Protein AF-A0A2W7KIA2-F1 (afdb_monomer)

Solvent-accessible surface area (backbone atoms only — not comparable to full-atom values): 6946 Å² total; per-residue (Å²): 80,73,93,78,50,28,46,27,36,39,36,43,29,32,34,42,94,62,16,37,29,38,62,20,43,33,36,37,55,43,76,46,91,62,94,64,62,63,52,83,86,78,91,74,74,75,96,55,83,54,82,92,37,47,80,50,73,53,72,44,70,18,71,60,44,76,70,47,51,71,66,60,47,48,65,60,52,69,79,48,98,67,86,85,79,90,75,81,83,62,49,65,55,50,48,74,44,77,77,48,35,36,52,58,96,66,31,30,34,43,30,26,35,38,37,64,84,120

Radius of gyration: 15.53 Å; Cα contacts (8 Å, |Δi|>4): 211; chains: 1; bounding box: 34×35×42 Å

Sequence (118 aa):
MLKAGYLDTVTYGFKRNDEWIEPTLRYTAQELMSSGTDDDPGKVRANKDVTNASFYSFMTFSTKYHQASEAERSAALGELPFNRTTASEPGVSGYLEHDHNYSAGGRSLSRSTVRSFT

Secondary structure (DSSP, 8-state):
-TTTT-EEEEEEEEEETTEEEEEEEEEEEEE--SS---PPS-----S---TT-EEEEEEEEPHHHHHS-HHHHHHHHTTSSSPPPP-PPPEESSEEEEEEEEEETTEEEEEEEEE---

Mean predicted aligned error: 3.49 Å

Foldseek 3Di:
DVVLQFFAKKKKAWDAPLAGAPFMKMKGKDFQPDPDDADDDDPRDPDDDRVRIDIDMDTDTDPSLVPDDPVSNCVVCVPDPDDDDDDDRGHHQADWAFDDWRDDDRMIITMTGRDHPD

Structure (mmCIF, N/CA/C/O backbone):
data_AF-A0A2W7KIA2-F1
#
_entry.id   AF-A0A2W7KIA2-F1
#
loop_
_atom_site.group_PDB
_atom_site.id
_atom_site.type_symbol
_atom_site.label_atom_id
_atom_site.label_alt_id
_atom_site.label_comp_id
_atom_site.label_asym_id
_atom_site.label_entity_id
_atom_site.label_seq_id
_atom_site.pdbx_PDB_ins_code
_atom_site.Cartn_x
_atom_site.Cartn_y
_atom_site.Cartn_z
_atom_site.occupancy
_atom_site.B_iso_or_equiv
_atom_site.auth_seq_id
_atom_site.auth_comp_id
_atom_site.auth_asym_id
_atom_site.auth_atom_id
_atom_site.pdbx_PDB_model_num
ATOM 1 N N . MET A 1 1 ? -11.715 -2.680 6.396 1.00 92.75 1 MET A N 1
ATOM 2 C CA . MET A 1 1 ? -10.441 -1.943 6.598 1.00 92.75 1 MET A CA 1
ATOM 3 C C . MET A 1 1 ? -10.613 -0.427 6.658 1.00 92.75 1 MET A C 1
ATOM 5 O O . MET A 1 1 ? -10.523 0.105 7.757 1.00 92.75 1 MET A O 1
ATOM 9 N N . LEU A 1 2 ? -10.913 0.266 5.548 1.00 93.69 2 LEU A N 1
ATOM 10 C CA . LEU A 1 2 ? -11.072 1.736 5.531 1.00 93.69 2 LEU A CA 1
ATOM 11 C C . LEU A 1 2 ? -12.174 2.240 6.477 1.00 93.69 2 LEU A C 1
ATOM 13 O O . LEU A 1 2 ? -11.904 3.089 7.316 1.00 93.69 2 LEU A O 1
ATOM 17 N N . LYS A 1 3 ? -13.376 1.643 6.422 1.00 91.50 3 LYS A N 1
ATOM 18 C CA . LYS A 1 3 ? -14.509 1.973 7.313 1.00 91.50 3 LYS A CA 1
ATOM 19 C C . LYS A 1 3 ? -14.148 1.903 8.803 1.00 91.50 3 LYS A C 1
ATOM 21 O O . LYS A 1 3 ? -14.560 2.751 9.581 1.00 91.50 3 LYS A O 1
ATOM 26 N N . ALA A 1 4 ? -13.373 0.892 9.198 1.00 93.50 4 ALA A N 1
ATOM 27 C CA . ALA A 1 4 ? -12.941 0.717 10.584 1.00 93.50 4 ALA A CA 1
ATOM 28 C C . ALA A 1 4 ? -11.770 1.648 10.964 1.00 93.50 4 ALA A C 1
ATOM 30 O O . ALA A 1 4 ? -11.498 1.848 12.147 1.00 93.50 4 ALA A O 1
ATOM 31 N N . GLY A 1 5 ? -11.085 2.245 9.981 1.00 94.38 5 GLY A N 1
ATOM 32 C CA . GLY A 1 5 ? -9.846 2.998 10.183 1.00 94.38 5 GLY A CA 1
ATOM 33 C C . GLY A 1 5 ? -8.655 2.105 10.541 1.00 94.38 5 GLY A C 1
ATOM 34 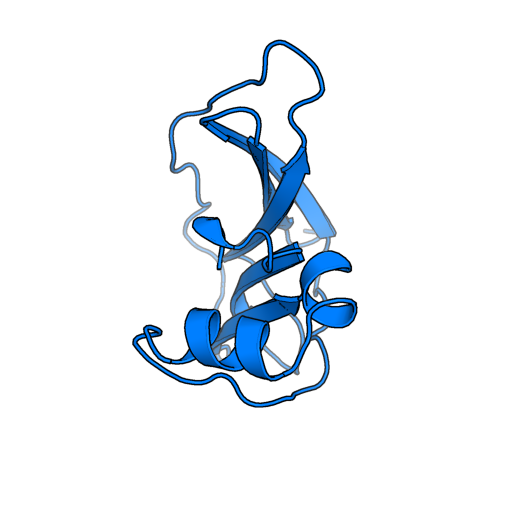O O . GLY A 1 5 ? -7.741 2.555 11.220 1.00 94.38 5 GLY A O 1
ATOM 35 N N . TYR A 1 6 ? -8.684 0.829 10.142 1.00 96.38 6 TYR A N 1
ATOM 36 C CA . TYR A 1 6 ? -7.660 -0.171 10.487 1.00 96.38 6 TYR A CA 1
ATOM 37 C C . TYR A 1 6 ? -6.557 -0.320 9.436 1.00 96.38 6 TYR A C 1
ATOM 39 O O . TYR A 1 6 ? -5.596 -1.047 9.664 1.00 96.38 6 TYR A O 1
ATOM 47 N N . LEU A 1 7 ? -6.702 0.335 8.284 1.00 97.25 7 LEU A N 1
ATOM 48 C CA . LEU A 1 7 ? -5.660 0.389 7.265 1.00 97.25 7 LEU A CA 1
ATOM 49 C C . LEU A 1 7 ? -4.647 1.474 7.631 1.00 97.25 7 LEU A C 1
ATOM 51 O O . LEU A 1 7 ? -5.060 2.604 7.880 1.00 97.25 7 LEU A O 1
ATOM 55 N N . ASP A 1 8 ? -3.364 1.130 7.612 1.00 97.75 8 ASP A N 1
ATOM 56 C CA . ASP A 1 8 ? -2.266 2.097 7.583 1.00 97.75 8 ASP A CA 1
ATOM 57 C C . ASP A 1 8 ? -1.710 2.192 6.164 1.00 97.75 8 ASP A C 1
ATOM 59 O O . ASP A 1 8 ? -2.016 3.139 5.442 1.00 97.75 8 ASP A O 1
ATOM 63 N N . THR A 1 9 ? -1.032 1.141 5.703 1.00 98.38 9 THR A N 1
ATOM 64 C CA . THR A 1 9 ? -0.598 1.029 4.311 1.00 98.38 9 THR A CA 1
ATOM 65 C C . THR A 1 9 ? -1.112 -0.244 3.662 1.00 98.38 9 THR A C 1
ATOM 67 O O . THR A 1 9 ? -1.310 -1.273 4.311 1.00 98.38 9 THR A O 1
ATOM 70 N N . VAL A 1 10 ? -1.314 -0.202 2.349 1.00 98.56 10 VAL A N 1
ATOM 71 C CA . VAL A 1 10 ? -1.431 -1.409 1.533 1.00 98.56 10 VAL A CA 1
ATOM 72 C C . VAL A 1 10 ? -0.670 -1.238 0.231 1.00 98.56 10 VAL A C 1
ATOM 74 O O . VAL A 1 10 ? -0.777 -0.218 -0.444 1.00 98.56 10 VAL A O 1
ATOM 77 N N . THR A 1 11 ? 0.116 -2.247 -0.112 1.00 98.81 11 THR A N 1
ATOM 78 C CA . THR A 1 11 ? 0.914 -2.306 -1.331 1.00 98.81 11 THR A CA 1
ATOM 79 C C . THR A 1 11 ? 0.396 -3.432 -2.216 1.00 98.81 11 THR A C 1
ATOM 81 O O . THR A 1 1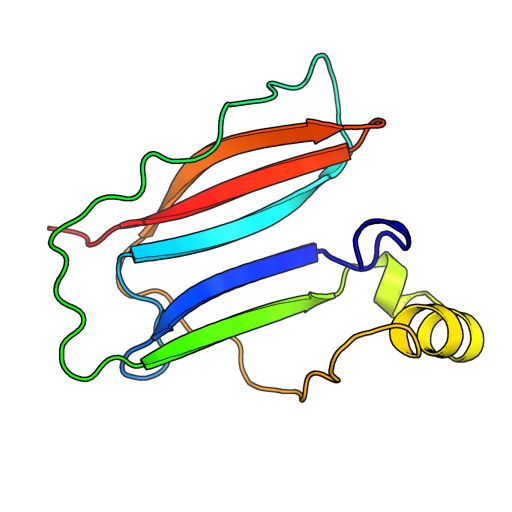1 ? 0.126 -4.526 -1.718 1.00 98.81 11 THR A O 1
ATOM 84 N N . TYR A 1 12 ? 0.263 -3.165 -3.513 1.00 98.69 12 TYR A N 1
ATOM 85 C CA . TYR A 1 12 ? -0.114 -4.128 -4.545 1.00 98.69 12 TYR A CA 1
ATOM 86 C C . TYR A 1 12 ? 0.854 -4.006 -5.714 1.00 98.69 12 TYR A C 1
ATOM 88 O O . TYR A 1 12 ? 1.061 -2.904 -6.228 1.00 98.69 12 TYR A O 1
ATOM 96 N N . GLY A 1 13 ? 1.422 -5.117 -6.164 1.00 98.50 13 GLY A N 1
ATOM 97 C CA . GLY A 1 13 ? 2.335 -5.076 -7.298 1.00 98.50 13 GLY A CA 1
ATOM 98 C C . GLY A 1 13 ? 3.194 -6.313 -7.439 1.00 98.50 13 GLY A C 1
ATOM 99 O O . GLY A 1 13 ? 2.911 -7.360 -6.855 1.00 98.50 13 GLY A O 1
ATOM 100 N N . PHE A 1 14 ? 4.239 -6.182 -8.244 1.00 98.50 14 PHE A N 1
ATOM 101 C CA . PHE A 1 14 ? 5.174 -7.260 -8.526 1.00 98.50 14 PHE A CA 1
ATOM 102 C C . PHE A 1 14 ? 6.304 -7.279 -7.501 1.00 98.50 14 PHE A C 1
ATOM 104 O O . PHE A 1 14 ? 6.915 -6.252 -7.204 1.00 98.50 14 PHE A O 1
ATOM 111 N N . LYS A 1 15 ? 6.587 -8.472 -6.979 1.00 98.25 15 LYS A N 1
ATOM 112 C CA . LYS A 1 15 ? 7.672 -8.736 -6.037 1.00 98.25 15 LYS A CA 1
ATOM 113 C C . LYS A 1 15 ? 8.671 -9.703 -6.660 1.00 98.25 15 LYS A C 1
ATOM 115 O O . LYS A 1 15 ? 8.270 -10.748 -7.181 1.00 98.25 15 LYS A O 1
ATOM 120 N N . ARG A 1 16 ? 9.957 -9.382 -6.558 1.00 97.81 16 ARG A N 1
ATOM 121 C CA . ARG A 1 16 ? 11.089 -10.232 -6.951 1.00 97.81 16 ARG A CA 1
ATOM 122 C C . ARG A 1 16 ? 12.097 -10.200 -5.802 1.00 97.81 16 ARG A C 1
ATOM 124 O O . ARG A 1 16 ? 12.399 -9.123 -5.315 1.00 97.81 16 ARG A O 1
ATOM 131 N N . ASN A 1 17 ? 12.587 -11.357 -5.353 1.00 96.56 17 ASN A N 1
ATOM 132 C CA . ASN A 1 17 ? 13.573 -11.456 -4.260 1.00 96.56 17 ASN A CA 1
ATOM 133 C C . ASN A 1 17 ? 13.169 -10.711 -2.969 1.00 96.56 17 ASN A C 1
ATOM 135 O O . ASN A 1 17 ? 13.985 -10.029 -2.366 1.00 96.56 17 ASN A O 1
ATOM 139 N N . ASP A 1 18 ? 11.895 -10.814 -2.576 1.00 97.31 18 ASP A N 1
ATOM 140 C CA . ASP A 1 18 ? 11.324 -10.082 -1.433 1.00 97.31 18 ASP A CA 1
ATOM 141 C C . ASP A 1 18 ? 11.432 -8.549 -1.504 1.00 97.31 18 ASP A C 1
ATOM 143 O O . ASP A 1 18 ? 11.280 -7.861 -0.498 1.00 97.31 18 ASP A O 1
ATOM 147 N N . GLU A 1 19 ? 11.570 -8.001 -2.711 1.00 98.31 19 GLU A N 1
ATOM 148 C CA . GLU A 1 19 ? 11.517 -6.569 -2.978 1.00 98.31 19 GLU A CA 1
ATOM 149 C C . GLU A 1 19 ? 10.409 -6.240 -3.978 1.00 98.31 19 GLU A C 1
ATOM 151 O O . GLU A 1 19 ? 10.197 -6.939 -4.974 1.00 98.31 19 GLU A O 1
ATOM 156 N N . TRP A 1 20 ? 9.696 -5.149 -3.724 1.00 98.69 20 TRP A N 1
ATOM 157 C CA . TRP A 1 20 ? 8.771 -4.561 -4.680 1.00 98.69 20 TRP A CA 1
ATOM 158 C C . TRP A 1 20 ? 9.529 -3.958 -5.862 1.00 98.69 20 TRP A C 1
ATOM 160 O O . TRP A 1 20 ? 10.482 -3.203 -5.667 1.00 98.69 20 TRP A O 1
ATOM 170 N N . ILE A 1 21 ? 9.061 -4.238 -7.077 1.00 98.31 21 ILE A N 1
ATOM 171 C CA . ILE A 1 21 ? 9.584 -3.673 -8.329 1.00 98.31 21 ILE A CA 1
ATOM 172 C C . ILE A 1 21 ? 8.494 -2.875 -9.057 1.00 98.31 21 ILE A C 1
ATOM 174 O O . ILE A 1 21 ? 7.303 -3.017 -8.773 1.00 98.31 21 ILE A O 1
ATOM 178 N N . GLU A 1 22 ? 8.875 -2.025 -10.011 1.00 97.94 22 GLU A N 1
ATOM 179 C CA . GLU A 1 22 ? 7.902 -1.324 -10.855 1.00 97.94 22 GLU A CA 1
ATOM 180 C C . GLU A 1 22 ? 7.208 -2.317 -11.819 1.00 97.94 22 GLU A C 1
ATOM 182 O O . GLU A 1 22 ? 7.900 -3.103 -12.466 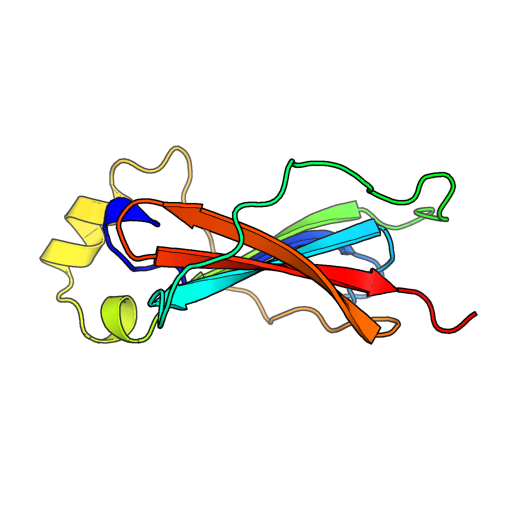1.00 97.94 22 GLU A O 1
ATOM 187 N N . PRO A 1 23 ? 5.867 -2.288 -11.969 1.00 97.00 23 PRO A N 1
ATOM 188 C CA . PRO A 1 23 ? 4.915 -1.396 -11.315 1.00 97.00 23 PRO A CA 1
ATOM 189 C C . PRO A 1 23 ? 4.389 -1.974 -9.991 1.00 97.00 23 PRO A C 1
ATOM 191 O O . PRO A 1 23 ? 3.761 -3.033 -9.955 1.00 97.00 23 PRO A O 1
ATOM 194 N N . THR A 1 24 ? 4.578 -1.222 -8.907 1.00 98.69 24 THR A N 1
ATOM 195 C CA . THR A 1 24 ? 3.979 -1.502 -7.596 1.00 98.69 24 THR A CA 1
ATOM 196 C C . THR A 1 24 ? 3.403 -0.218 -7.024 1.00 98.69 24 THR A C 1
ATOM 198 O O . THR A 1 24 ? 4.072 0.813 -7.036 1.00 98.69 24 THR A O 1
ATOM 201 N N . LEU A 1 25 ? 2.171 -0.282 -6.526 1.00 98.75 25 LEU A N 1
ATOM 202 C CA . LEU A 1 25 ? 1.440 0.846 -5.957 1.00 98.75 25 LEU A CA 1
ATOM 203 C C . LEU A 1 25 ? 1.295 0.648 -4.452 1.00 98.75 25 LEU A C 1
ATOM 205 O O . LEU A 1 25 ? 0.819 -0.396 -4.003 1.00 98.75 25 LEU A O 1
ATOM 209 N N . ARG A 1 26 ? 1.669 1.661 -3.680 1.00 98.75 26 ARG A N 1
ATOM 210 C CA . ARG A 1 26 ? 1.489 1.740 -2.233 1.00 98.75 26 ARG A CA 1
ATOM 211 C C . ARG A 1 26 ? 0.479 2.832 -1.920 1.00 98.75 26 ARG A C 1
ATOM 213 O O . ARG A 1 26 ? 0.610 3.946 -2.409 1.00 98.75 26 ARG A O 1
ATOM 220 N N . TYR A 1 27 ? -0.504 2.507 -1.096 1.00 98.44 27 TYR A N 1
ATOM 221 C CA . TYR A 1 27 ? -1.531 3.425 -0.622 1.00 98.44 27 TYR A CA 1
ATOM 222 C C . TYR A 1 27 ? -1.375 3.592 0.883 1.00 98.44 27 TYR A C 1
ATOM 224 O O . TYR A 1 27 ? -1.414 2.596 1.605 1.00 98.44 27 TYR A O 1
ATOM 232 N N . THR A 1 28 ? -1.232 4.829 1.344 1.00 98.19 28 THR A N 1
ATOM 233 C CA . THR A 1 28 ? -1.088 5.185 2.760 1.00 98.19 28 THR A CA 1
ATOM 234 C C . THR A 1 28 ? -2.311 5.973 3.211 1.00 98.19 28 THR A C 1
ATOM 236 O O . THR A 1 28 ? -2.621 7.019 2.640 1.00 98.19 28 THR A O 1
ATOM 239 N N . ALA A 1 29 ? -3.015 5.471 4.224 1.00 96.88 29 ALA A N 1
ATOM 240 C CA . ALA A 1 29 ? -4.192 6.109 4.800 1.00 96.88 29 ALA A CA 1
ATOM 241 C C . ALA A 1 29 ? -3.807 7.274 5.713 1.00 96.88 29 ALA A C 1
ATOM 243 O O . ALA A 1 29 ? -2.928 7.153 6.561 1.00 96.88 29 ALA A O 1
ATOM 244 N N . GLN A 1 30 ? -4.494 8.403 5.552 1.00 91.12 30 GLN A N 1
ATOM 245 C CA . GLN A 1 30 ? -4.239 9.634 6.296 1.00 91.12 30 GLN A CA 1
ATOM 246 C C . GLN A 1 30 ? -5.561 10.323 6.670 1.00 91.12 30 GLN A C 1
ATOM 248 O O . GLN A 1 30 ? -6.606 10.085 6.054 1.00 91.12 30 GLN A O 1
ATOM 253 N N . GLU A 1 31 ? -5.525 11.154 7.713 1.00 84.06 31 GLU A N 1
ATOM 254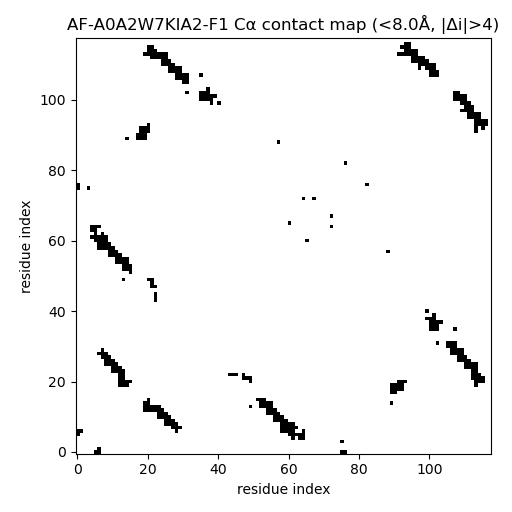 C CA . GLU A 1 31 ? -6.597 12.120 7.977 1.00 84.06 31 GLU A CA 1
ATOM 255 C C . GLU A 1 31 ? -6.474 13.287 6.997 1.00 84.06 31 GLU A C 1
ATOM 257 O O . GLU A 1 31 ? -5.367 13.710 6.651 1.00 84.06 31 GLU A O 1
ATOM 262 N N . LEU A 1 32 ? -7.608 13.825 6.554 1.00 82.38 32 LEU A N 1
ATOM 263 C CA . LEU A 1 32 ? -7.610 14.942 5.626 1.00 82.38 32 LEU A CA 1
ATOM 264 C C . LEU A 1 32 ? -7.423 16.268 6.375 1.00 82.38 32 LEU A C 1
ATOM 266 O O . LEU A 1 32 ? -8.330 16.739 7.054 1.00 82.38 32 LEU A O 1
ATOM 270 N N . MET A 1 33 ? -6.249 16.887 6.230 1.00 66.38 33 MET A N 1
ATOM 271 C CA . MET A 1 33 ? -5.874 18.084 7.002 1.00 66.38 33 MET A CA 1
ATOM 272 C C . MET A 1 33 ? -6.170 19.432 6.302 1.00 66.38 33 MET A C 1
ATOM 274 O O . MET A 1 33 ? -5.705 20.464 6.777 1.00 66.38 33 MET A O 1
ATOM 278 N N . SER A 1 34 ? -6.910 19.463 5.182 1.00 66.81 34 SER A N 1
ATOM 279 C CA . SER A 1 34 ? -7.383 20.686 4.482 1.00 66.81 34 SER A CA 1
ATOM 280 C C . SER A 1 34 ? -8.292 20.318 3.286 1.00 66.81 34 SER A C 1
ATOM 282 O O . SER A 1 34 ? -8.827 19.211 3.256 1.00 66.81 34 SER A O 1
ATOM 284 N N . SER A 1 35 ? -8.479 21.203 2.292 1.00 65.69 35 SER A N 1
ATOM 285 C CA . SER A 1 35 ? -9.049 20.836 0.985 1.00 65.69 35 SER A CA 1
ATOM 286 C C . SER A 1 35 ? -8.152 19.794 0.310 1.00 65.69 35 SER A C 1
ATOM 288 O O . SER A 1 35 ? -7.154 20.133 -0.325 1.00 65.69 35 SER A O 1
ATOM 290 N N . GLY A 1 36 ? -8.474 18.519 0.510 1.00 68.62 36 GLY A N 1
ATOM 291 C CA . GLY A 1 36 ? -7.749 17.413 -0.093 1.00 68.62 36 GLY A CA 1
ATOM 292 C C . GLY A 1 36 ? -7.891 17.396 -1.598 1.00 68.62 36 GLY A C 1
ATOM 293 O O . GLY A 1 36 ? -8.992 17.572 -2.115 1.00 68.62 36 GLY A O 1
ATOM 294 N N . THR A 1 37 ? -6.788 17.138 -2.291 1.00 85.81 37 THR A N 1
ATOM 295 C CA . THR A 1 37 ? -6.844 16.736 -3.693 1.00 85.81 37 THR A CA 1
ATOM 296 C C . THR A 1 37 ? -7.531 15.376 -3.779 1.00 85.81 37 THR A C 1
ATOM 298 O O . THR A 1 37 ? -7.171 14.457 -3.040 1.00 85.81 37 THR A O 1
ATOM 301 N N . ASP A 1 38 ? -8.525 15.257 -4.651 1.00 92.88 38 ASP A N 1
ATOM 302 C CA . ASP A 1 38 ? -9.124 13.982 -5.035 1.00 92.88 38 ASP A CA 1
ATOM 303 C C . ASP A 1 38 ? -8.815 13.746 -6.513 1.00 92.88 38 ASP A C 1
ATOM 305 O O . ASP A 1 38 ? -9.489 14.273 -7.396 1.00 92.88 38 ASP A O 1
ATOM 309 N N . ASP A 1 39 ? -7.705 13.060 -6.771 1.00 95.88 39 ASP A N 1
ATOM 310 C CA . ASP A 1 39 ? -7.204 12.815 -8.118 1.00 95.88 39 ASP A CA 1
ATOM 311 C C . ASP A 1 39 ? -7.956 11.671 -8.811 1.00 95.88 39 ASP A C 1
ATOM 313 O O . ASP A 1 39 ? -8.304 10.660 -8.197 1.00 95.88 39 ASP A O 1
ATOM 317 N N . ASP A 1 40 ? -8.082 11.756 -10.137 1.00 97.38 40 ASP A N 1
ATOM 318 C CA . ASP A 1 40 ? -8.556 10.633 -10.948 1.00 97.3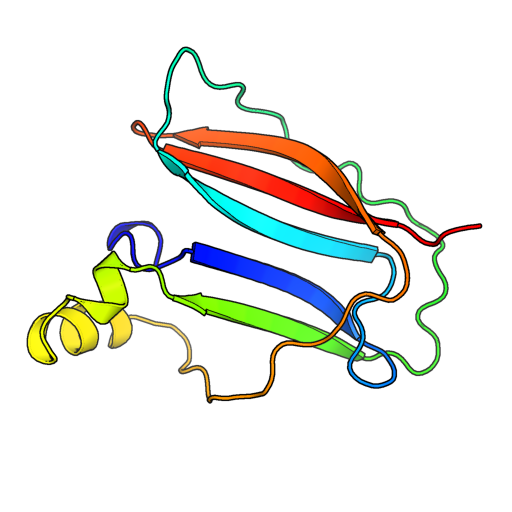8 40 ASP A CA 1
ATOM 319 C C . ASP A 1 40 ? -7.592 9.426 -10.870 1.00 97.38 40 ASP A C 1
ATOM 321 O O . ASP A 1 40 ? -6.363 9.587 -10.846 1.00 97.38 40 ASP A O 1
ATOM 325 N N . PRO A 1 41 ? -8.101 8.180 -10.873 1.00 97.44 41 PRO A N 1
ATOM 326 C CA . PRO A 1 41 ? -7.258 6.989 -10.868 1.00 97.44 41 PRO A CA 1
ATOM 327 C C . PRO A 1 41 ? -6.498 6.801 -12.196 1.00 97.44 41 PRO A C 1
ATOM 329 O O . PRO A 1 41 ? -6.871 7.320 -13.245 1.00 97.44 41 PRO A O 1
ATOM 332 N N . GLY A 1 42 ? -5.445 5.972 -12.175 1.00 96.44 42 GLY A N 1
ATOM 333 C CA . GLY A 1 42 ? -4.694 5.574 -13.375 1.00 96.44 42 GLY A CA 1
ATOM 334 C C . GLY A 1 42 ? -3.218 5.986 -13.364 1.00 96.44 42 GLY A C 1
ATOM 335 O O . GLY A 1 42 ? -2.570 5.986 -12.318 1.00 96.44 42 GLY A O 1
ATOM 336 N N . LYS A 1 43 ? -2.662 6.274 -14.550 1.00 96.12 43 LYS A N 1
ATOM 337 C CA . LYS A 1 43 ? -1.248 6.660 -14.769 1.00 96.12 43 LYS A CA 1
ATOM 338 C C . LYS A 1 43 ? -0.209 5.640 -14.266 1.00 96.12 43 LYS A C 1
ATOM 340 O O . LYS A 1 43 ? 0.890 6.005 -13.852 1.00 96.12 43 LYS A O 1
ATOM 345 N N . VAL A 1 44 ? -0.540 4.349 -14.321 1.00 96.50 44 VAL A N 1
ATOM 346 C CA . VAL A 1 44 ? 0.435 3.271 -14.093 1.00 96.50 44 VAL A CA 1
ATOM 347 C C . VAL A 1 44 ? 1.341 3.174 -15.321 1.00 96.50 44 VAL A C 1
ATOM 349 O O . VAL A 1 44 ? 0.850 3.062 -16.444 1.00 96.50 44 VAL A O 1
ATOM 352 N N . ARG A 1 45 ? 2.664 3.238 -15.129 1.00 94.88 45 ARG A N 1
ATOM 353 C CA . ARG A 1 45 ? 3.618 3.135 -16.242 1.00 94.88 45 ARG A CA 1
ATOM 354 C C . ARG A 1 45 ? 3.622 1.706 -16.789 1.00 94.88 45 ARG A C 1
ATOM 356 O O . ARG A 1 45 ? 3.836 0.753 -16.046 1.00 94.88 45 ARG A O 1
ATOM 363 N N . ALA A 1 46 ? 3.389 1.583 -18.092 1.00 95.44 46 ALA A N 1
ATOM 364 C CA . ALA A 1 46 ? 3.435 0.316 -18.812 1.00 95.44 46 ALA A CA 1
ATOM 365 C C . ALA A 1 46 ? 4.879 -0.095 -19.167 1.00 95.44 46 ALA A C 1
ATOM 367 O O . ALA A 1 46 ? 5.818 0.683 -18.991 1.00 95.44 46 ALA A O 1
ATOM 368 N N . ASN A 1 47 ? 5.029 -1.301 -19.729 1.00 94.75 47 ASN A N 1
ATOM 369 C CA . ASN A 1 47 ? 6.270 -1.820 -20.326 1.00 94.75 47 ASN A CA 1
ATOM 370 C C . ASN A 1 47 ? 7.456 -1.922 -19.356 1.00 94.75 47 ASN A C 1
ATOM 372 O O . ASN A 1 47 ? 8.586 -1.569 -19.690 1.00 94.75 47 ASN A O 1
ATOM 376 N N . LYS A 1 48 ? 7.192 -2.399 -18.140 1.00 95.94 48 LYS A N 1
ATOM 377 C CA . LYS A 1 48 ? 8.217 -2.658 -17.126 1.00 95.94 48 LYS A CA 1
ATOM 378 C C . LYS A 1 48 ? 8.505 -4.148 -17.041 1.00 95.94 48 LYS A C 1
ATOM 380 O O . LYS A 1 48 ? 7.595 -4.960 -17.204 1.00 95.94 48 LYS A O 1
ATOM 385 N N . ASP A 1 49 ? 9.771 -4.493 -16.825 1.00 96.19 49 ASP A N 1
ATOM 386 C CA . ASP A 1 49 ? 10.186 -5.888 -16.724 1.00 96.19 49 ASP A CA 1
ATOM 387 C C . ASP A 1 49 ? 9.710 -6.504 -15.405 1.00 96.19 49 ASP A C 1
ATOM 389 O O . ASP A 1 49 ? 10.164 -6.132 -14.325 1.00 96.19 49 ASP A O 1
ATOM 393 N N . VAL A 1 50 ? 8.832 -7.495 -15.524 1.00 97.50 50 VAL A N 1
ATOM 394 C CA . VAL A 1 50 ? 8.306 -8.292 -14.410 1.00 97.50 50 VAL A CA 1
ATOM 395 C C . VAL A 1 50 ? 8.710 -9.763 -14.517 1.00 97.50 50 VAL A C 1
ATOM 397 O O . VAL A 1 50 ? 8.146 -10.621 -13.841 1.00 97.50 50 VAL A O 1
ATOM 400 N N . THR A 1 51 ? 9.698 -10.087 -15.355 1.00 97.88 51 THR A N 1
ATOM 401 C CA . THR A 1 51 ? 10.187 -11.461 -15.534 1.00 97.88 51 THR A CA 1
ATOM 402 C C . THR A 1 51 ? 10.644 -12.033 -14.192 1.00 97.88 51 THR A C 1
ATOM 404 O O . THR A 1 51 ? 11.330 -11.358 -13.430 1.00 97.88 51 THR A O 1
ATOM 407 N N . ASN A 1 52 ? 10.264 -13.266 -13.857 1.00 97.38 52 ASN A N 1
ATOM 408 C CA . ASN A 1 52 ? 10.579 -13.892 -12.560 1.00 97.38 52 ASN A CA 1
ATOM 409 C C . ASN A 1 52 ? 10.080 -13.112 -11.324 1.00 97.38 52 ASN A C 1
ATOM 411 O O . ASN A 1 52 ? 10.561 -13.343 -10.216 1.00 97.38 52 ASN A O 1
ATOM 415 N N . ALA A 1 53 ? 9.141 -12.180 -11.497 1.00 98.31 53 ALA A N 1
ATOM 416 C CA . ALA A 1 53 ? 8.405 -11.562 -10.407 1.00 98.31 53 ALA A CA 1
ATOM 417 C C . ALA A 1 53 ? 6.998 -12.161 -10.335 1.00 98.31 53 ALA A C 1
ATOM 419 O O . ALA A 1 53 ? 6.431 -12.582 -11.343 1.00 98.31 53 ALA A O 1
ATOM 420 N N . SER A 1 54 ? 6.416 -12.144 -9.143 1.00 98.56 54 SER A N 1
ATOM 421 C CA . SER A 1 54 ? 5.033 -12.570 -8.922 1.00 98.56 54 SER A CA 1
ATOM 422 C C . SER A 1 54 ? 4.236 -11.429 -8.311 1.00 98.56 54 SER A C 1
ATOM 424 O O . SER A 1 54 ? 4.783 -10.590 -7.594 1.00 98.56 54 SER A O 1
ATOM 426 N N . PHE A 1 55 ? 2.941 -11.379 -8.604 1.00 98.56 55 PHE A N 1
ATOM 427 C CA . PHE A 1 55 ? 2.060 -10.365 -8.040 1.00 98.56 55 PHE A CA 1
ATOM 428 C C . PHE A 1 55 ? 1.696 -10.707 -6.590 1.00 98.56 55 PHE A C 1
ATOM 430 O O . PHE A 1 55 ? 1.301 -11.834 -6.294 1.00 98.56 55 PHE A O 1
ATOM 437 N N . TYR A 1 56 ? 1.789 -9.728 -5.692 1.00 98.56 56 TYR A N 1
ATOM 438 C CA . TYR A 1 56 ? 1.440 -9.864 -4.277 1.00 98.56 56 TYR A CA 1
ATOM 439 C C . TYR A 1 56 ? 0.673 -8.646 -3.765 1.00 98.56 56 TYR A C 1
ATOM 441 O O . TYR A 1 56 ? 0.610 -7.592 -4.401 1.00 98.56 56 TYR A O 1
ATOM 449 N N . SER A 1 57 ? 0.133 -8.789 -2.553 1.00 98.44 57 SER A N 1
ATOM 450 C CA . SER A 1 57 ? -0.271 -7.651 -1.735 1.00 98.44 57 SER A CA 1
ATOM 451 C C . SER A 1 57 ? 0.262 -7.777 -0.314 1.00 98.44 57 SER A C 1
ATOM 453 O O . SER A 1 57 ? 0.322 -8.880 0.230 1.00 98.44 57 SER A O 1
ATOM 455 N N . PHE A 1 58 ? 0.601 -6.649 0.301 1.00 98.56 58 PHE A N 1
ATOM 456 C CA . PHE A 1 58 ? 1.017 -6.572 1.700 1.00 98.56 58 PHE A CA 1
ATOM 457 C C . PHE A 1 58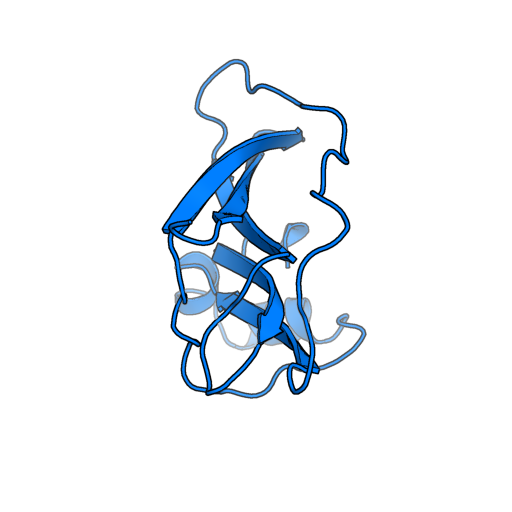 ? 0.338 -5.382 2.364 1.00 98.56 58 PHE A C 1
ATOM 459 O O . PHE A 1 58 ? 0.198 -4.334 1.741 1.00 98.56 58 PHE A O 1
ATOM 466 N N . MET A 1 59 ? -0.117 -5.544 3.602 1.00 98.19 59 MET A N 1
ATOM 467 C CA . MET A 1 59 ? -0.880 -4.525 4.317 1.00 98.19 59 MET A CA 1
ATOM 468 C C . MET A 1 59 ? -0.350 -4.386 5.737 1.00 98.19 59 MET A C 1
ATOM 470 O O . MET A 1 59 ? -0.190 -5.396 6.422 1.00 98.19 59 MET A O 1
ATOM 474 N N . THR A 1 60 ? -0.152 -3.148 6.180 1.00 98.06 60 THR A N 1
ATOM 475 C CA . THR A 1 60 ? 0.103 -2.814 7.582 1.00 98.06 60 THR A CA 1
ATOM 476 C C . THR A 1 60 ? -1.181 -2.317 8.234 1.00 98.06 60 THR A C 1
ATOM 478 O O . THR A 1 60 ? -2.029 -1.662 7.614 1.00 98.06 60 THR A O 1
ATOM 481 N N . PHE A 1 61 ? -1.351 -2.678 9.501 1.00 97.25 61 PHE A N 1
ATOM 482 C CA . PHE A 1 61 ? -2.471 -2.220 10.304 1.00 97.25 61 PHE A CA 1
ATOM 483 C C . PHE A 1 61 ? -2.144 -0.882 10.969 1.00 97.25 61 PHE A C 1
ATOM 485 O O . PHE A 1 61 ? -1.006 -0.624 11.345 1.00 97.25 61 PHE A O 1
ATOM 492 N N . SER A 1 62 ? -3.159 -0.039 11.142 1.00 97.38 62 SER A N 1
ATOM 493 C CA . SER A 1 62 ? -3.006 1.247 11.826 1.00 97.38 62 SER A CA 1
ATOM 494 C C . SER A 1 62 ? -2.862 1.105 13.335 1.00 97.38 62 SER A C 1
ATOM 496 O O . SER A 1 62 ? -3.275 0.115 13.942 1.00 97.38 62 SER A O 1
ATOM 498 N N . THR A 1 63 ? -2.371 2.161 13.982 1.00 97.06 6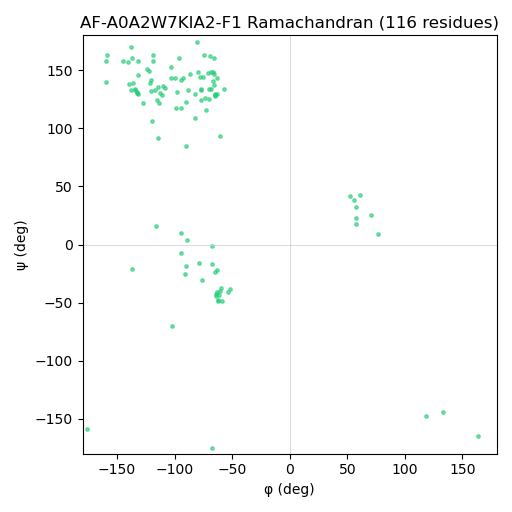3 THR A N 1
ATOM 499 C CA . THR A 1 63 ? -2.357 2.267 15.447 1.00 97.06 63 THR A CA 1
ATOM 500 C C . THR A 1 63 ? -3.741 2.008 16.051 1.00 97.06 63 THR A C 1
ATOM 502 O O . THR A 1 63 ? -3.850 1.314 17.059 1.00 97.06 63 THR A O 1
ATOM 505 N N . LYS A 1 64 ? -4.815 2.474 15.394 1.00 96.94 64 LYS A N 1
ATOM 506 C CA . LYS A 1 64 ? -6.199 2.235 15.832 1.00 96.94 64 LYS A CA 1
ATOM 507 C C . LYS A 1 64 ? -6.538 0.745 15.877 1.00 96.94 64 LYS A C 1
ATOM 509 O O . LYS A 1 64 ? -7.195 0.301 16.812 1.00 96.94 64 LYS A O 1
ATOM 514 N N . TYR A 1 65 ? -6.082 -0.039 14.901 1.00 97.12 65 TYR A N 1
ATOM 515 C CA . TYR A 1 65 ? -6.243 -1.491 14.942 1.00 97.12 65 TYR A CA 1
ATOM 516 C C . TYR A 1 65 ? -5.509 -2.090 16.143 1.00 97.12 65 TYR A C 1
ATOM 518 O O . TYR A 1 65 ? -6.095 -2.862 16.901 1.00 97.12 65 TYR A O 1
ATOM 526 N N . HIS A 1 66 ? -4.251 -1.697 16.358 1.00 96.81 66 HIS A N 1
ATOM 527 C CA . HIS A 1 66 ? -3.430 -2.201 17.462 1.00 96.81 66 HIS A CA 1
ATOM 528 C C . HIS A 1 66 ? -3.960 -1.817 18.853 1.00 96.81 66 HIS A C 1
ATOM 530 O O . HIS A 1 66 ? -3.712 -2.545 19.812 1.00 96.81 66 HIS A O 1
ATOM 536 N N . GLN A 1 67 ? -4.742 -0.743 18.954 1.00 97.81 67 GLN A N 1
ATOM 537 C CA . GLN A 1 67 ? -5.415 -0.316 20.185 1.00 97.81 67 GLN A CA 1
ATOM 538 C C . GLN A 1 67 ? -6.821 -0.909 20.364 1.00 97.81 67 GLN A C 1
ATOM 540 O O . GLN A 1 67 ? -7.332 -0.913 21.479 1.00 97.81 67 GLN A O 1
ATOM 545 N N . ALA A 1 68 ? -7.446 -1.410 19.295 1.00 97.56 68 ALA A N 1
ATOM 546 C CA . ALA A 1 68 ? -8.776 -2.007 19.359 1.00 97.56 68 ALA A CA 1
ATOM 547 C C . ALA A 1 68 ? -8.784 -3.329 20.141 1.00 97.56 68 ALA A C 1
ATOM 549 O O . ALA A 1 68 ? -7.824 -4.106 20.093 1.00 97.56 68 ALA A O 1
ATOM 550 N N . SER A 1 69 ? -9.904 -3.601 20.805 1.00 97.44 69 SER A N 1
ATOM 551 C CA . SER A 1 69 ? -10.180 -4.872 21.471 1.00 97.44 69 SER A CA 1
ATOM 552 C C . SER A 1 69 ? -10.314 -6.025 20.472 1.00 97.44 69 SER A C 1
ATOM 554 O O . SER A 1 69 ? -10.581 -5.840 19.282 1.00 97.44 69 SER A O 1
ATOM 556 N N . GLU A 1 70 ? -10.172 -7.253 20.964 1.00 96.31 70 GLU A N 1
ATOM 557 C CA . GLU A 1 70 ? -10.357 -8.456 20.149 1.00 96.31 70 GLU A CA 1
ATOM 558 C C . GLU A 1 70 ? -11.770 -8.552 19.554 1.00 96.31 70 GLU A C 1
ATOM 560 O O . GLU A 1 70 ? -11.920 -8.937 18.394 1.00 96.31 70 GLU A O 1
ATOM 565 N N . ALA A 1 71 ? -12.796 -8.139 20.304 1.00 96.38 71 ALA A N 1
ATOM 566 C CA . ALA A 1 71 ? -14.178 -8.118 19.830 1.00 96.38 71 ALA A CA 1
ATOM 567 C C . ALA A 1 71 ? -14.366 -7.133 18.663 1.00 96.38 71 ALA A C 1
ATOM 569 O O . ALA A 1 71 ? -14.964 -7.488 17.647 1.00 96.38 71 ALA A O 1
ATOM 570 N N . GLU A 1 72 ? -13.804 -5.923 18.765 1.00 96.00 72 GLU A N 1
ATOM 571 C CA . GLU A 1 72 ? -13.854 -4.926 17.686 1.00 96.00 72 GLU A CA 1
ATOM 572 C C . GLU A 1 72 ? -13.103 -5.401 16.437 1.00 96.00 72 GLU A C 1
ATOM 574 O O . GLU A 1 72 ? -13.608 -5.266 15.318 1.00 96.00 72 GLU A O 1
ATOM 579 N N . ARG A 1 73 ? -11.920 -6.008 16.613 1.00 95.38 73 ARG A N 1
ATOM 580 C CA . ARG A 1 73 ? -11.158 -6.594 15.501 1.00 95.38 73 ARG A CA 1
ATOM 581 C C . ARG A 1 73 ? -11.935 -7.723 14.839 1.00 95.38 73 ARG A C 1
ATOM 583 O O . ARG A 1 73 ? -12.070 -7.714 13.622 1.00 95.38 73 ARG A O 1
ATOM 590 N N . SER A 1 74 ? -12.478 -8.654 15.617 1.00 93.56 74 SER A N 1
ATOM 591 C CA . SER A 1 74 ? -13.220 -9.808 15.098 1.00 93.56 74 SER A CA 1
ATOM 592 C C . SER A 1 74 ? -14.462 -9.378 14.322 1.00 93.56 74 SER A C 1
ATOM 594 O O . SER A 1 74 ? -14.685 -9.862 13.216 1.00 93.56 74 SER A O 1
ATOM 596 N N . ALA A 1 75 ? -15.218 -8.405 14.837 1.00 92.75 75 ALA A N 1
ATOM 597 C CA . ALA A 1 75 ? -16.377 -7.853 14.139 1.00 92.75 75 ALA A CA 1
ATOM 598 C C . ALA A 1 75 ? -15.988 -7.160 12.820 1.00 92.75 75 ALA A C 1
ATOM 600 O O . ALA A 1 75 ? -16.671 -7.310 11.810 1.00 92.75 75 ALA A O 1
ATOM 601 N N . ALA A 1 76 ? -14.879 -6.415 12.800 1.00 91.25 76 ALA A N 1
ATOM 602 C CA . ALA A 1 76 ? -14.429 -5.714 11.597 1.00 91.25 76 ALA A CA 1
ATOM 603 C C . ALA A 1 76 ? -13.763 -6.631 10.554 1.00 91.25 76 ALA A C 1
ATOM 605 O O . ALA A 1 76 ? -13.802 -6.316 9.361 1.00 91.25 76 ALA A O 1
ATOM 606 N N . LEU A 1 77 ? -13.102 -7.707 10.994 1.00 90.56 77 LEU A N 1
ATOM 607 C CA . LEU A 1 77 ? -12.372 -8.646 10.137 1.00 90.56 77 LEU A CA 1
ATOM 608 C C . LEU A 1 77 ? -13.239 -9.823 9.665 1.00 90.56 77 LEU A C 1
ATOM 610 O O . LEU A 1 77 ? -12.958 -10.367 8.602 1.00 90.56 77 LEU A O 1
ATOM 614 N N . GLY A 1 78 ? -14.291 -10.196 10.402 1.00 89.81 78 GLY A N 1
ATOM 615 C CA . GLY A 1 78 ? -15.175 -11.320 10.061 1.00 89.81 78 GLY A CA 1
ATOM 616 C C . GLY A 1 78 ? -15.947 -11.147 8.747 1.00 89.81 78 GLY A C 1
ATOM 617 O O . GLY A 1 78 ? -16.321 -12.131 8.123 1.00 89.81 78 GLY A O 1
ATOM 618 N N . GLU A 1 79 ? -16.118 -9.905 8.294 1.00 87.38 79 GLU A N 1
ATOM 619 C CA . GLU A 1 79 ? -16.778 -9.542 7.030 1.00 87.38 79 GLU A CA 1
ATOM 620 C C . GLU A 1 79 ? -15.803 -9.475 5.834 1.00 87.38 79 GLU A C 1
ATOM 622 O O . GLU A 1 79 ? -16.172 -9.045 4.738 1.00 87.38 79 GLU A O 1
ATOM 627 N N . LEU A 1 80 ? -14.519 -9.809 6.024 1.00 91.94 80 LEU A N 1
ATOM 628 C CA . LEU A 1 80 ? -13.535 -9.730 4.946 1.00 91.94 80 LEU A CA 1
ATOM 629 C C . LEU A 1 80 ? -13.653 -10.922 3.982 1.00 91.94 80 LEU A C 1
ATOM 631 O O . LEU A 1 80 ? -13.844 -12.055 4.415 1.00 91.94 80 LEU A O 1
ATOM 635 N N . PRO A 1 81 ? -13.433 -10.705 2.671 1.00 95.19 81 PRO A N 1
ATOM 636 C CA . PRO A 1 81 ? -13.498 -11.774 1.671 1.00 95.19 81 PRO A CA 1
ATOM 637 C C . PRO A 1 81 ? -12.382 -12.822 1.818 1.00 95.19 81 PRO A C 1
ATOM 639 O O . PRO A 1 81 ? -12.459 -13.895 1.228 1.00 95.19 81 PRO A O 1
ATOM 642 N N . PHE A 1 82 ? -11.321 -12.505 2.561 1.00 95.38 82 PHE A N 1
ATOM 643 C CA . PHE A 1 82 ? -10.235 -13.416 2.896 1.00 95.38 82 PHE A CA 1
ATOM 644 C C . PHE A 1 82 ? -9.483 -12.906 4.125 1.00 95.38 82 PHE A C 1
ATOM 646 O O . PHE A 1 82 ? -9.456 -11.706 4.413 1.00 95.38 82 PHE A O 1
ATOM 653 N N . ASN A 1 83 ? -8.796 -13.825 4.797 1.00 93.06 83 ASN A N 1
ATOM 654 C CA . ASN A 1 83 ? -7.897 -13.508 5.898 1.00 93.06 83 ASN A CA 1
ATOM 655 C C . ASN A 1 83 ? -6.461 -13.365 5.390 1.00 93.06 83 ASN A C 1
ATOM 657 O O . ASN A 1 83 ? -6.015 -14.115 4.522 1.00 93.06 83 ASN A O 1
ATOM 661 N N . ARG A 1 84 ? -5.729 -12.395 5.941 1.00 94.31 84 ARG A N 1
ATOM 662 C CA . ARG A 1 84 ? -4.294 -12.219 5.686 1.00 94.31 84 ARG A CA 1
ATOM 663 C C . ARG A 1 84 ? -3.490 -12.964 6.747 1.00 94.31 84 ARG A C 1
ATOM 665 O O . ARG A 1 84 ? -3.864 -12.954 7.916 1.00 94.31 84 ARG A O 1
ATOM 672 N N . THR A 1 85 ? -2.372 -13.557 6.346 1.00 95.44 85 THR A N 1
ATOM 673 C CA . THR A 1 85 ? -1.372 -14.114 7.265 1.00 95.44 85 THR A CA 1
ATOM 674 C C . THR A 1 85 ? -0.255 -13.108 7.512 1.00 95.44 85 THR A C 1
ATOM 676 O O . THR A 1 85 ? -0.057 -12.173 6.732 1.00 95.44 85 THR A O 1
ATOM 679 N N . THR A 1 86 ? 0.489 -13.295 8.599 1.00 95.50 86 THR A N 1
ATOM 680 C CA . THR A 1 86 ? 1.689 -12.504 8.876 1.00 95.50 86 THR A CA 1
ATOM 681 C C . THR A 1 86 ? 2.821 -12.880 7.918 1.00 95.50 86 THR A C 1
ATOM 683 O O . THR A 1 86 ? 2.933 -14.025 7.478 1.00 95.50 86 THR A O 1
ATOM 686 N N . ALA A 1 87 ? 3.649 -11.896 7.578 1.00 96.44 87 ALA A N 1
ATOM 687 C CA . ALA A 1 87 ? 4.876 -12.047 6.804 1.00 96.44 87 ALA A CA 1
ATOM 688 C C . ALA A 1 87 ? 5.783 -10.834 7.068 1.00 96.44 87 ALA A C 1
ATOM 690 O O . ALA A 1 87 ? 5.307 -9.804 7.552 1.00 96.44 87 ALA A O 1
ATOM 691 N N . SER A 1 88 ? 7.067 -10.944 6.735 1.00 97.12 88 SER A N 1
ATOM 692 C CA . SER A 1 88 ? 7.981 -9.797 6.727 1.00 97.12 88 SER A CA 1
ATOM 693 C C . SER A 1 88 ? 7.577 -8.801 5.637 1.00 97.12 88 SER A C 1
ATOM 695 O O . SER A 1 88 ? 7.190 -9.215 4.541 1.00 97.12 88 SER A O 1
ATOM 697 N N . GLU A 1 89 ? 7.664 -7.499 5.926 1.00 96.81 89 GLU A N 1
ATOM 698 C CA . GLU A 1 89 ? 7.417 -6.472 4.909 1.00 96.81 89 GLU A CA 1
ATOM 699 C C . GLU A 1 89 ? 8.490 -6.565 3.810 1.00 96.81 89 GLU A C 1
ATOM 701 O O . GLU A 1 89 ? 9.680 -6.562 4.134 1.00 96.81 89 GLU A O 1
ATOM 706 N N . PRO A 1 90 ? 8.101 -6.656 2.524 1.00 98.06 90 PRO A N 1
ATOM 707 C CA . PRO A 1 90 ? 9.068 -6.659 1.434 1.00 98.06 90 PRO A CA 1
ATOM 708 C C . PRO A 1 90 ? 9.810 -5.322 1.322 1.00 98.06 90 PRO A C 1
ATOM 710 O O . PRO A 1 90 ? 9.222 -4.257 1.534 1.00 98.06 90 PRO A O 1
ATOM 713 N N . GLY A 1 91 ? 11.076 -5.381 0.911 1.00 98.31 91 GLY A N 1
ATOM 714 C CA . GLY A 1 91 ? 11.868 -4.204 0.560 1.00 98.31 91 GLY A CA 1
ATOM 715 C C . GLY A 1 91 ? 11.359 -3.512 -0.709 1.00 98.31 91 GLY A C 1
ATOM 716 O O . GLY A 1 91 ? 10.345 -3.896 -1.294 1.00 98.31 91 GLY A O 1
ATOM 717 N N . VAL A 1 92 ? 12.073 -2.487 -1.170 1.00 98.44 92 VAL A N 1
ATOM 718 C CA . VAL A 1 92 ? 11.770 -1.788 -2.428 1.00 98.44 92 VAL A CA 1
ATOM 719 C C . VAL A 1 92 ? 13.029 -1.747 -3.283 1.00 98.44 92 VAL A C 1
ATOM 721 O O . VAL A 1 92 ? 14.037 -1.181 -2.870 1.00 98.44 92 VAL A O 1
ATOM 724 N N . SER A 1 93 ? 12.948 -2.302 -4.490 1.00 97.88 93 SER A N 1
ATOM 725 C CA . SER A 1 93 ? 14.017 -2.244 -5.484 1.00 97.88 93 SER A CA 1
ATOM 726 C C . SER A 1 93 ? 13.826 -0.992 -6.344 1.00 97.88 93 SER A C 1
ATOM 728 O O . SER A 1 93 ? 13.146 -1.008 -7.375 1.00 97.88 93 SER A O 1
ATOM 730 N N . GLY A 1 94 ? 14.343 0.136 -5.855 1.00 96.62 94 GLY A N 1
ATOM 731 C CA . GLY A 1 94 ? 14.064 1.458 -6.412 1.00 96.62 94 GLY A CA 1
ATOM 732 C C . GLY A 1 94 ? 13.709 2.471 -5.330 1.00 96.62 94 GLY A C 1
ATOM 733 O O . GLY A 1 94 ? 14.221 2.420 -4.214 1.00 96.62 94 GLY A O 1
ATOM 734 N N . TYR A 1 95 ? 12.791 3.378 -5.649 1.00 97.88 95 TYR A N 1
ATOM 735 C CA . TYR A 1 95 ? 12.259 4.365 -4.711 1.00 97.88 95 TYR A CA 1
ATOM 736 C C . TYR A 1 95 ? 10.742 4.509 -4.852 1.00 97.88 95 TYR A C 1
ATOM 738 O O . TYR A 1 95 ? 10.160 4.128 -5.865 1.00 97.88 95 TYR A O 1
ATOM 746 N N . LEU A 1 96 ? 10.084 5.055 -3.830 1.00 98.06 96 LEU A N 1
ATOM 747 C CA . LEU A 1 96 ? 8.654 5.361 -3.863 1.00 98.06 96 LEU A CA 1
ATOM 748 C C . LEU A 1 96 ? 8.449 6.817 -4.290 1.00 98.06 96 LEU A C 1
ATOM 750 O O . LEU A 1 96 ? 8.854 7.736 -3.583 1.00 98.06 96 LEU A O 1
ATOM 754 N N . GLU A 1 97 ? 7.791 7.026 -5.424 1.00 97.75 97 GLU A N 1
ATOM 755 C CA . GLU A 1 97 ? 7.378 8.348 -5.900 1.00 97.75 97 GLU A CA 1
ATOM 756 C C . GLU A 1 97 ? 5.907 8.572 -5.549 1.00 97.75 97 GLU A C 1
ATOM 758 O O . GLU A 1 97 ? 5.050 7.837 -6.038 1.00 97.75 97 GLU A O 1
ATOM 763 N N . HIS A 1 98 ? 5.607 9.571 -4.716 1.00 96.94 98 HIS A N 1
ATOM 764 C CA . HIS A 1 98 ? 4.227 10.015 -4.514 1.00 96.94 98 HIS A CA 1
ATOM 765 C C . HIS A 1 98 ? 3.676 10.598 -5.817 1.00 96.94 98 HIS A C 1
ATOM 767 O O . HIS A 1 98 ? 4.318 11.462 -6.414 1.00 96.94 98 HIS A O 1
ATOM 773 N N . ASP A 1 99 ? 2.505 10.135 -6.256 1.00 96.31 99 ASP A N 1
ATOM 774 C CA . ASP A 1 99 ? 1.956 10.548 -7.548 1.00 96.31 99 ASP A CA 1
ATOM 775 C C . ASP A 1 99 ? 0.453 10.868 -7.566 1.00 96.31 99 ASP A C 1
ATOM 777 O O . ASP A 1 99 ? 0.036 11.565 -8.488 1.00 96.31 99 ASP A O 1
ATOM 781 N N . HIS A 1 100 ? -0.354 10.384 -6.610 1.00 96.38 100 HIS A N 1
ATOM 782 C CA . HIS A 1 100 ? -1.790 10.700 -6.504 1.00 96.38 100 HIS A CA 1
ATOM 783 C C . HIS A 1 100 ? -2.233 10.788 -5.047 1.00 96.38 100 HIS A C 1
ATOM 785 O O . HIS A 1 100 ? -1.653 10.156 -4.160 1.00 96.38 100 HIS A O 1
ATOM 791 N N . ASN A 1 101 ? -3.336 11.486 -4.817 1.00 95.94 101 ASN A N 1
ATOM 792 C CA . ASN A 1 101 ? -4.068 11.482 -3.567 1.00 95.94 101 ASN A CA 1
ATOM 793 C C . ASN A 1 101 ? -5.566 11.291 -3.838 1.00 95.94 101 ASN A C 1
ATOM 795 O O . ASN A 1 101 ? -6.145 11.996 -4.652 1.00 95.94 101 ASN A O 1
ATOM 799 N N . TYR A 1 102 ? -6.195 10.352 -3.136 1.00 95.62 102 TYR A N 1
ATOM 800 C CA . TYR A 1 102 ? -7.642 10.113 -3.204 1.00 95.62 102 TYR A CA 1
ATOM 801 C C . TYR A 1 102 ? -8.274 10.557 -1.895 1.00 95.62 102 TYR A C 1
ATOM 803 O O . TYR A 1 102 ? -7.719 10.242 -0.840 1.00 95.62 102 TYR A O 1
ATOM 811 N N . SER A 1 103 ? -9.408 11.252 -1.906 1.00 93.88 103 SER A N 1
ATOM 812 C CA . SER A 1 103 ? -10.005 11.755 -0.665 1.00 93.88 103 SER A CA 1
ATOM 813 C C . SER A 1 103 ? -11.524 11.632 -0.615 1.00 93.88 103 SER A C 1
ATOM 815 O O . SER A 1 103 ? -12.231 11.873 -1.582 1.00 93.88 103 SER A O 1
ATOM 817 N N . ALA A 1 104 ? -12.038 11.227 0.547 1.00 92.38 104 ALA A N 1
ATOM 818 C CA . ALA A 1 104 ? -13.469 11.084 0.790 1.00 92.38 104 ALA A CA 1
ATOM 819 C C . ALA A 1 104 ? -13.766 11.108 2.292 1.00 92.38 104 ALA A C 1
ATOM 821 O O . ALA A 1 104 ? -13.048 10.503 3.090 1.00 92.38 104 ALA A O 1
ATOM 822 N N . GLY A 1 105 ? -14.851 11.783 2.688 1.00 89.12 105 GLY A N 1
ATOM 823 C CA . GLY A 1 105 ? -15.367 11.735 4.063 1.00 89.12 105 GLY A CA 1
ATOM 824 C C . GLY A 1 105 ? -14.348 12.124 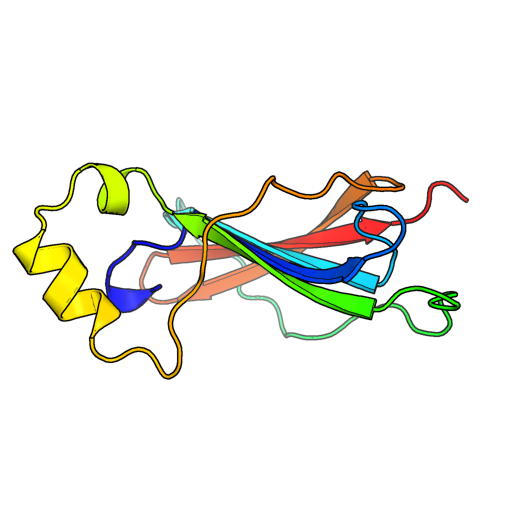5.143 1.00 89.12 105 GLY A C 1
ATOM 825 O O . GLY A 1 105 ? -14.304 11.484 6.189 1.00 89.12 105 GLY A O 1
ATOM 826 N N . GLY A 1 106 ? -13.498 13.123 4.878 1.00 89.12 106 GLY A N 1
ATOM 827 C CA . GLY A 1 106 ? -12.470 13.582 5.823 1.00 89.12 106 GLY A CA 1
ATOM 828 C C . GLY A 1 106 ? -11.232 12.683 5.923 1.00 89.12 106 GLY A C 1
ATOM 829 O O . GLY A 1 106 ? -10.393 12.906 6.791 1.00 89.12 106 GLY A O 1
ATOM 830 N N . ARG A 1 107 ? -11.082 11.687 5.042 1.00 91.31 107 ARG A N 1
ATOM 831 C CA . ARG A 1 107 ? -9.885 10.837 4.946 1.00 91.31 107 ARG A CA 1
ATOM 832 C C . ARG A 1 107 ? -9.233 10.966 3.577 1.00 91.31 107 ARG A C 1
ATOM 834 O O . ARG A 1 107 ? -9.911 11.294 2.602 1.00 91.31 107 ARG A O 1
ATOM 841 N N . SER A 1 108 ? -7.949 10.632 3.497 1.00 93.62 108 SER A N 1
ATOM 842 C CA . SER A 1 108 ? -7.237 10.485 2.229 1.00 93.62 108 SER A CA 1
ATOM 843 C C . SER A 1 108 ? -6.425 9.190 2.136 1.00 93.62 108 SER A C 1
ATOM 845 O O . SER A 1 108 ? -6.077 8.561 3.139 1.00 93.62 108 SER A O 1
ATOM 847 N N . LEU A 1 109 ? -6.150 8.780 0.899 1.00 96.12 109 LEU A N 1
ATOM 848 C CA . LEU A 1 109 ? -5.197 7.746 0.523 1.00 96.12 109 LEU A CA 1
ATOM 849 C C . LEU A 1 109 ? -4.141 8.370 -0.384 1.00 96.12 109 LEU A C 1
ATOM 851 O O . LEU A 1 109 ? -4.398 8.634 -1.559 1.00 96.12 109 LEU A O 1
ATOM 855 N N . SER A 1 110 ? -2.949 8.562 0.167 1.00 96.19 110 SER A N 1
ATOM 856 C CA . SER A 1 110 ? -1.777 8.973 -0.597 1.00 96.19 110 SER A CA 1
ATOM 857 C C . SER A 1 110 ? -1.232 7.766 -1.354 1.00 96.19 110 SER A C 1
ATOM 859 O O . SER A 1 110 ? -0.953 6.728 -0.746 1.00 96.19 110 SER A O 1
ATOM 861 N N . ARG A 1 111 ? -1.107 7.874 -2.677 1.00 97.88 111 ARG A N 1
ATOM 862 C CA . ARG A 1 111 ? -0.521 6.843 -3.531 1.00 97.88 111 ARG A CA 1
ATOM 863 C C . ARG A 1 111 ? 0.934 7.173 -3.831 1.00 97.88 111 ARG A C 1
ATOM 865 O O . ARG A 1 111 ? 1.248 8.272 -4.287 1.00 97.88 111 ARG A O 1
ATOM 872 N N . SER A 1 112 ? 1.794 6.180 -3.646 1.00 98.44 112 SER A N 1
ATOM 873 C CA . SER A 1 112 ? 3.155 6.175 -4.162 1.00 98.44 112 SER A CA 1
ATOM 874 C C . SER A 1 112 ? 3.369 4.984 -5.085 1.00 98.44 112 SER A C 1
ATOM 876 O O . SER A 1 112 ? 2.909 3.879 -4.803 1.00 98.44 112 SER A O 1
ATOM 878 N N . THR A 1 1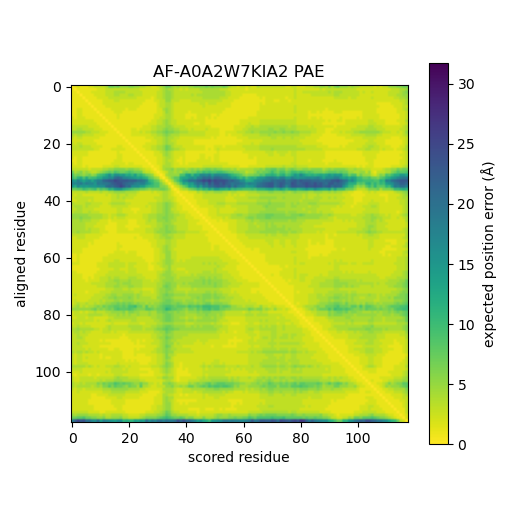13 ? 4.107 5.188 -6.166 1.00 98.31 113 THR A N 1
ATOM 879 C CA . THR A 1 113 ? 4.473 4.137 -7.116 1.00 98.31 113 THR A CA 1
ATOM 880 C C . THR A 1 113 ? 5.957 3.816 -6.973 1.00 98.31 113 THR A C 1
ATOM 882 O O . THR A 1 113 ? 6.783 4.725 -6.900 1.00 98.31 113 THR A O 1
ATOM 885 N N . VAL A 1 114 ? 6.315 2.531 -6.940 1.00 98.38 114 VAL A N 1
ATOM 886 C CA . VAL A 1 114 ? 7.718 2.104 -7.029 1.00 98.38 114 VAL A CA 1
ATOM 887 C C . VAL A 1 114 ? 8.273 2.513 -8.386 1.00 98.38 114 VAL A C 1
ATOM 889 O O . VAL A 1 114 ? 7.676 2.217 -9.420 1.00 98.38 114 VAL A O 1
ATOM 892 N N . ARG A 1 115 ? 9.425 3.175 -8.379 1.00 97.56 115 ARG A N 1
ATOM 893 C CA . ARG A 1 115 ? 10.182 3.587 -9.556 1.00 97.56 115 ARG A CA 1
ATOM 894 C C . ARG A 1 115 ? 11.559 2.957 -9.524 1.00 97.56 115 ARG A C 1
ATOM 896 O O . ARG A 1 115 ? 12.253 3.031 -8.513 1.00 97.56 115 ARG A O 1
ATOM 903 N N . SER A 1 116 ? 11.959 2.369 -10.643 1.00 93.25 116 SER A N 1
ATOM 904 C CA . SER A 1 116 ? 13.339 1.927 -10.843 1.00 93.25 116 SER A CA 1
ATOM 905 C C . SER A 1 116 ? 14.284 3.136 -10.899 1.00 93.25 116 SER A C 1
ATOM 907 O O . SER A 1 116 ? 13.896 4.191 -11.399 1.00 93.25 116 SER A O 1
ATOM 909 N N . PHE A 1 117 ? 15.529 2.979 -10.441 1.00 88.00 117 PHE A N 1
ATOM 910 C CA . PHE A 1 117 ? 16.535 4.055 -10.396 1.00 88.00 117 PHE A CA 1
ATOM 911 C C . PHE A 1 117 ? 17.035 4.562 -11.759 1.00 88.00 117 PHE A C 1
ATOM 913 O O . PHE A 1 117 ? 17.802 5.519 -11.777 1.00 88.00 117 PHE A O 1
ATOM 920 N N . THR A 1 118 ? 16.550 3.993 -12.869 1.00 66.25 118 THR A N 1
ATOM 921 C CA . THR A 1 118 ? 17.220 3.903 -14.184 1.00 66.25 118 THR A CA 1
ATOM 922 C C . THR A 1 118 ? 18.470 3.039 -14.180 1.00 66.25 118 THR A C 1
ATOM 924 O O . THR A 1 118 ? 19.196 3.026 -13.165 1.00 66.25 118 THR A O 1
#

pLDDT: mean 94.57, std 6.65, range [65.69, 98.81]

Nearest PDB structures (foldseek):
  6u7b-assembly1_D  TM=9.894E-01  e=7.568E-17  Escherichia coli
  6p8v-assembly1_H  TM=9.821E-01  e=4.052E-15  Escherichia coli
  8i9v-assembly1_Cd  TM=2.638E-01  e=5.665E+00  Thermochaetoides thermophila DSM 1495
  7tja-assembly1_R  TM=2.083E-01  e=6.379E+00  Proteomonas sulcata